Protein AF-A0A922A292-F1 (afdb_monomer_lite)

Structure (mmCIF, N/CA/C/O backbone):
data_AF-A0A922A292-F1
#
_entry.id   AF-A0A922A292-F1
#
loop_
_atom_site.group_PDB
_atom_site.id
_atom_site.type_symbol
_atom_site.label_atom_id
_atom_site.label_alt_id
_atom_site.label_comp_id
_atom_site.label_asym_id
_atom_site.label_entity_id
_atom_site.label_seq_id
_atom_site.pdbx_PDB_ins_code
_atom_site.Cartn_x
_atom_site.Cartn_y
_atom_site.Cartn_z
_atom_site.occupancy
_atom_site.B_iso_or_equiv
_atom_site.auth_seq_id
_atom_site.auth_comp_id
_atom_site.auth_asym_id
_atom_site.auth_atom_id
_atom_site.pdbx_PDB_model_num
ATOM 1 N N . MET A 1 1 ? 13.993 11.888 -13.013 1.00 32.47 1 MET A N 1
ATOM 2 C CA . MET A 1 1 ? 13.998 10.660 -12.179 1.00 32.47 1 MET A CA 1
ATOM 3 C C . MET A 1 1 ? 13.323 10.985 -10.850 1.00 32.47 1 MET A C 1
ATOM 5 O O . MET A 1 1 ? 13.934 11.652 -10.033 1.00 32.47 1 MET A O 1
ATOM 9 N N . ILE A 1 2 ? 12.061 10.599 -10.643 1.00 32.50 2 ILE A N 1
ATOM 10 C CA . ILE A 1 2 ? 11.348 10.895 -9.385 1.00 32.50 2 ILE A CA 1
ATOM 11 C C . ILE A 1 2 ? 11.679 9.781 -8.380 1.00 32.50 2 ILE A C 1
ATOM 13 O O . ILE A 1 2 ? 11.229 8.648 -8.561 1.00 32.50 2 ILE A O 1
ATOM 17 N N . LYS A 1 3 ? 12.503 10.099 -7.371 1.00 39.81 3 LYS A N 1
ATOM 18 C CA . LYS A 1 3 ? 12.970 9.211 -6.282 1.00 39.81 3 LYS A CA 1
ATOM 19 C C . LYS A 1 3 ? 11.972 9.081 -5.108 1.00 39.81 3 LYS A C 1
ATOM 21 O O . LYS A 1 3 ? 12.344 8.602 -4.047 1.00 39.81 3 LYS A O 1
ATOM 26 N N . ASN A 1 4 ? 10.706 9.462 -5.288 1.00 50.84 4 ASN A N 1
ATOM 27 C CA . ASN A 1 4 ? 9.743 9.619 -4.188 1.00 50.84 4 ASN A CA 1
ATOM 28 C C . ASN A 1 4 ? 8.567 8.637 -4.321 1.00 50.84 4 ASN A C 1
ATOM 30 O O . ASN A 1 4 ? 7.447 9.043 -4.604 1.00 50.84 4 ASN A O 1
ATOM 34 N N . GLY A 1 5 ? 8.831 7.334 -4.201 1.00 62.06 5 GLY A N 1
ATOM 35 C CA . GLY A 1 5 ? 7.780 6.308 -4.097 1.00 62.06 5 GLY A CA 1
ATOM 36 C C . GLY A 1 5 ? 7.709 5.715 -2.688 1.00 62.06 5 GLY A C 1
ATOM 37 O O . GLY A 1 5 ? 8.512 6.076 -1.834 1.00 62.06 5 GLY A O 1
ATOM 38 N N . LEU A 1 6 ? 6.835 4.727 -2.468 1.00 63.06 6 LEU A N 1
ATOM 39 C CA . LEU A 1 6 ? 6.697 3.995 -1.190 1.00 63.06 6 LEU A CA 1
ATOM 40 C C . LEU A 1 6 ? 7.981 3.327 -0.652 1.00 63.06 6 LEU A C 1
ATOM 42 O O . LEU A 1 6 ? 7.980 2.818 0.460 1.00 63.06 6 LEU A O 1
ATOM 46 N N . GLY A 1 7 ? 9.084 3.338 -1.410 1.00 61.84 7 GLY A N 1
ATOM 47 C CA . GLY A 1 7 ? 10.398 2.895 -0.935 1.00 61.84 7 GLY A CA 1
ATOM 48 C C . GLY A 1 7 ? 11.136 3.927 -0.085 1.00 61.84 7 GLY A C 1
ATOM 49 O O . GLY A 1 7 ? 12.203 3.617 0.434 1.00 61.84 7 GLY A O 1
ATOM 50 N N . ASN A 1 8 ? 10.596 5.141 0.046 1.00 70.69 8 ASN A N 1
ATOM 51 C CA . ASN A 1 8 ? 11.085 6.138 0.986 1.00 70.69 8 ASN A CA 1
ATOM 52 C C . ASN A 1 8 ? 10.400 5.923 2.351 1.00 70.69 8 ASN A C 1
ATOM 54 O O . ASN A 1 8 ? 9.177 6.072 2.424 1.00 70.69 8 ASN A O 1
ATOM 58 N N . PRO A 1 9 ? 11.155 5.634 3.428 1.00 74.31 9 PRO A N 1
ATOM 59 C CA . PRO A 1 9 ? 10.608 5.487 4.777 1.00 74.31 9 PRO A CA 1
ATOM 60 C C . PRO A 1 9 ? 9.735 6.666 5.222 1.00 74.31 9 PRO A C 1
ATOM 62 O O . PRO A 1 9 ? 8.730 6.449 5.893 1.00 74.31 9 PRO A O 1
ATOM 65 N N . GLN A 1 10 ? 10.057 7.890 4.785 1.00 76.38 10 GLN A N 1
ATOM 66 C CA . GLN A 1 10 ? 9.272 9.082 5.112 1.00 76.38 10 GLN A CA 1
ATOM 67 C C . GLN A 1 10 ? 7.848 9.005 4.548 1.00 76.38 10 GLN A C 1
ATOM 69 O O . GLN A 1 10 ? 6.892 9.307 5.247 1.00 76.38 10 GLN A O 1
ATOM 74 N N . ILE A 1 11 ? 7.683 8.518 3.313 1.00 78.75 11 ILE A N 1
ATOM 75 C CA . ILE A 1 11 ? 6.361 8.389 2.679 1.00 78.75 11 ILE A CA 1
ATOM 76 C C . ILE A 1 11 ? 5.525 7.320 3.389 1.00 78.75 11 ILE A C 1
ATOM 78 O O . ILE A 1 11 ? 4.320 7.489 3.561 1.00 78.75 11 ILE A O 1
ATOM 82 N N . VAL A 1 12 ? 6.156 6.226 3.828 1.00 79.44 12 VAL A N 1
ATOM 83 C CA . VAL A 1 12 ? 5.475 5.200 4.632 1.00 79.44 12 VAL A CA 1
ATOM 84 C C . VAL A 1 12 ? 5.033 5.787 5.971 1.00 79.44 12 VAL A C 1
ATOM 86 O O . VAL A 1 12 ? 3.920 5.514 6.413 1.00 79.44 12 VAL A O 1
ATOM 89 N N . GLN A 1 13 ? 5.867 6.619 6.597 1.00 81.94 13 GLN A N 1
ATOM 90 C CA . GLN A 1 13 ? 5.537 7.278 7.856 1.00 81.94 13 GLN A CA 1
ATOM 91 C C . GLN A 1 13 ? 4.382 8.274 7.700 1.00 81.94 13 GLN A C 1
ATOM 93 O O . GLN A 1 13 ? 3.436 8.219 8.484 1.00 81.94 13 GLN A O 1
ATOM 98 N N . ASP A 1 14 ? 4.407 9.112 6.666 1.00 83.69 14 ASP A N 1
ATOM 99 C CA . ASP A 1 14 ? 3.326 10.056 6.370 1.00 83.69 14 ASP A CA 1
ATOM 100 C C . ASP A 1 14 ? 2.012 9.309 6.087 1.00 83.69 14 ASP A C 1
ATOM 102 O O . ASP A 1 14 ? 0.955 9.677 6.600 1.00 83.69 14 ASP A O 1
ATOM 106 N N . LEU A 1 15 ? 2.077 8.192 5.351 1.00 83.75 15 LEU A N 1
ATOM 107 C CA . LEU A 1 15 ? 0.923 7.324 5.124 1.00 83.75 15 LEU A CA 1
ATOM 108 C C . LEU A 1 15 ? 0.404 6.711 6.432 1.00 83.75 15 LEU A C 1
ATOM 110 O O . LEU A 1 15 ? -0.804 6.672 6.646 1.00 83.75 15 LEU A O 1
ATOM 114 N N . CYS A 1 16 ? 1.290 6.275 7.331 1.00 85.62 16 CYS A N 1
ATOM 115 C CA . CYS A 1 16 ? 0.889 5.784 8.652 1.00 85.62 16 CYS A CA 1
ATOM 116 C C . CYS A 1 16 ? 0.182 6.868 9.467 1.00 85.62 16 CYS A C 1
ATOM 118 O O . CYS A 1 16 ? -0.813 6.575 10.126 1.00 85.62 16 CYS A O 1
ATOM 120 N N . LEU A 1 17 ? 0.675 8.107 9.430 1.00 86.56 17 LEU A N 1
ATOM 121 C CA . LEU A 1 17 ? 0.039 9.231 10.117 1.00 86.56 17 LEU A CA 1
ATOM 122 C C . LEU A 1 17 ? -1.352 9.511 9.543 1.00 86.56 17 LEU A C 1
ATOM 124 O O . LEU A 1 17 ? -2.299 9.647 10.311 1.00 86.56 17 LEU A O 1
ATOM 128 N N . LEU A 1 18 ? -1.500 9.503 8.216 1.00 86.44 18 LEU A N 1
ATOM 129 C CA . LEU A 1 18 ? -2.795 9.680 7.553 1.00 86.44 18 LEU A CA 1
ATOM 130 C C . LEU A 1 18 ? -3.787 8.565 7.896 1.00 86.44 18 LEU A C 1
ATOM 132 O O . LEU A 1 18 ? -4.950 8.845 8.182 1.00 86.44 18 LEU A O 1
ATOM 136 N N . VAL A 1 19 ? -3.339 7.307 7.897 1.00 87.56 19 VAL A N 1
ATOM 137 C CA . VAL A 1 19 ? -4.185 6.163 8.267 1.00 87.56 19 VAL A CA 1
ATOM 138 C C . VAL A 1 19 ? -4.596 6.243 9.735 1.00 87.56 19 VAL A C 1
ATOM 140 O O . VAL A 1 19 ? -5.755 6.001 10.053 1.00 87.56 19 VAL A O 1
ATOM 143 N N . ARG A 1 20 ? -3.689 6.638 10.633 1.00 87.44 20 ARG A N 1
ATOM 144 C CA . ARG A 1 20 ? -4.014 6.826 12.055 1.00 87.44 20 ARG A CA 1
ATOM 145 C C . ARG A 1 20 ? -4.993 7.976 12.285 1.00 87.44 20 ARG A C 1
ATOM 147 O O . ARG A 1 20 ? -5.895 7.829 13.098 1.00 87.44 20 ARG A O 1
ATOM 154 N N . ASP A 1 21 ? -4.825 9.088 11.573 1.00 89.50 21 ASP A N 1
ATOM 155 C CA . ASP A 1 21 ? -5.683 10.272 11.698 1.00 89.50 21 ASP A CA 1
ATOM 156 C C . ASP A 1 21 ? -7.092 10.019 11.147 1.00 89.50 21 ASP A C 1
ATOM 158 O O . ASP A 1 21 ? -8.091 10.316 11.799 1.00 89.50 21 ASP A O 1
ATOM 162 N N . LYS A 1 22 ? -7.187 9.434 9.947 1.00 87.00 22 LYS A N 1
ATOM 163 C CA . LYS A 1 22 ? -8.469 9.234 9.255 1.00 87.00 22 LYS A CA 1
ATOM 164 C C . LYS A 1 22 ? -9.168 7.922 9.590 1.00 87.00 22 LYS A C 1
ATOM 166 O O . LYS A 1 22 ? -10.347 7.796 9.278 1.00 87.00 22 LYS A O 1
ATOM 171 N N . GLN A 1 23 ? -8.456 6.960 10.179 1.00 86.31 23 GLN A N 1
ATOM 172 C CA . GLN A 1 23 ? -8.938 5.603 10.465 1.00 86.31 23 GLN A CA 1
ATOM 173 C C . GLN A 1 23 ? -9.733 4.990 9.294 1.00 86.31 23 GLN A C 1
ATOM 175 O O . GLN A 1 23 ? -10.878 4.561 9.467 1.00 86.31 23 GLN A O 1
ATOM 180 N N . PRO A 1 24 ? -9.169 4.981 8.070 1.00 85.19 24 PRO A N 1
ATOM 181 C CA . PRO A 1 24 ? -9.872 4.456 6.914 1.00 85.19 24 PRO A CA 1
ATOM 182 C C . PRO A 1 24 ? -10.068 2.942 7.051 1.00 85.19 24 PRO A C 1
ATOM 184 O O . PRO A 1 24 ? -9.181 2.225 7.513 1.00 85.19 24 PRO A O 1
ATOM 187 N N . LYS A 1 25 ? -11.217 2.444 6.587 1.00 84.19 25 LYS A N 1
ATOM 188 C CA . LYS A 1 25 ? -11.497 0.999 6.516 1.00 84.19 25 LYS A CA 1
ATOM 189 C C . LYS A 1 25 ? -10.719 0.308 5.390 1.00 84.19 25 LYS A C 1
ATOM 191 O O . LYS A 1 25 ? -10.263 -0.822 5.556 1.00 84.19 25 LYS A O 1
ATOM 196 N N . VAL A 1 26 ? -10.506 1.040 4.293 1.00 84.44 26 VAL A N 1
ATOM 197 C CA . VAL A 1 26 ? -9.781 0.604 3.093 1.00 84.44 26 VAL A CA 1
ATOM 198 C C . VAL A 1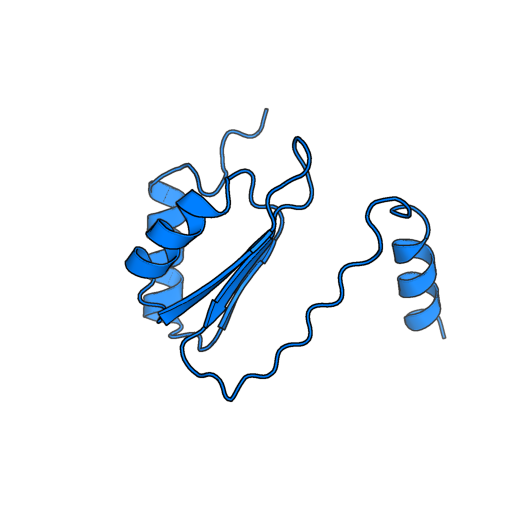 26 ? -8.761 1.658 2.685 1.00 84.44 26 VAL A C 1
ATOM 200 O O . VAL A 1 26 ? -9.070 2.850 2.663 1.00 84.44 26 VAL A O 1
ATOM 203 N N . VAL A 1 27 ? -7.565 1.223 2.291 1.00 85.56 27 VAL A N 1
ATOM 204 C CA . VAL A 1 27 ? -6.539 2.083 1.682 1.00 85.56 27 VAL A CA 1
ATOM 205 C C . VAL A 1 27 ? -6.178 1.551 0.304 1.00 85.56 27 VAL A C 1
ATOM 207 O O . VAL A 1 27 ? -5.827 0.383 0.155 1.00 85.56 27 VAL A O 1
ATOM 210 N N . PHE A 1 28 ? -6.220 2.429 -0.699 1.00 85.50 28 PHE A N 1
ATOM 211 C CA . PHE A 1 28 ? -5.861 2.114 -2.077 1.00 85.50 28 PHE A CA 1
ATOM 212 C C . PHE A 1 28 ? -4.685 2.975 -2.541 1.00 85.50 28 PHE A C 1
ATOM 214 O O . PHE A 1 28 ? -4.740 4.203 -2.479 1.00 85.50 28 PHE A O 1
ATOM 221 N N . LEU A 1 29 ? -3.621 2.327 -3.011 1.00 82.75 29 LEU A N 1
ATOM 222 C CA . LEU A 1 29 ? -2.409 2.964 -3.517 1.00 82.75 29 LEU A CA 1
ATOM 223 C C . LEU A 1 29 ? -2.239 2.629 -4.999 1.00 82.75 29 LEU A C 1
ATOM 225 O O . LEU A 1 29 ? -2.059 1.468 -5.369 1.00 82.75 29 LEU A O 1
ATOM 229 N N . ILE A 1 30 ? -2.249 3.660 -5.842 1.00 78.31 30 ILE A N 1
ATOM 230 C CA . ILE A 1 30 ? -2.005 3.558 -7.284 1.00 78.31 30 ILE A CA 1
ATOM 231 C C . ILE A 1 30 ? -0.554 3.923 -7.618 1.00 78.31 30 ILE A C 1
ATOM 233 O O . ILE A 1 30 ? 0.032 4.799 -6.987 1.00 78.31 30 ILE A O 1
ATOM 237 N N . GLU A 1 31 ? 0.020 3.263 -8.626 1.00 70.25 31 GLU A N 1
ATOM 238 C CA . GLU A 1 31 ? 1.384 3.501 -9.132 1.00 70.25 31 GLU A CA 1
ATOM 239 C C . GLU A 1 31 ? 2.509 3.195 -8.124 1.00 70.25 31 GLU A C 1
ATOM 241 O O . GLU A 1 31 ? 3.517 3.907 -8.018 1.00 70.25 31 GLU A O 1
ATOM 246 N N . ILE A 1 32 ? 2.387 2.075 -7.408 1.00 71.75 32 ILE A N 1
ATOM 247 C CA . ILE A 1 32 ? 3.482 1.571 -6.580 1.00 71.75 32 ILE A CA 1
ATOM 248 C C . ILE A 1 32 ? 4.621 1.028 -7.451 1.00 71.75 32 ILE A C 1
ATOM 250 O O . ILE A 1 32 ? 4.459 0.139 -8.280 1.00 71.75 32 ILE A O 1
ATOM 254 N N . LYS A 1 33 ? 5.828 1.561 -7.241 1.00 69.50 33 LYS A N 1
ATOM 255 C CA . LYS A 1 33 ? 7.069 1.091 -7.892 1.00 69.50 33 LYS A CA 1
ATOM 256 C C . LYS A 1 33 ? 7.789 0.007 -7.087 1.00 69.50 33 LYS A C 1
ATOM 258 O O . LYS A 1 33 ? 8.984 -0.206 -7.274 1.00 69.50 33 LYS A O 1
ATOM 263 N N . MET A 1 34 ? 7.094 -0.624 -6.148 1.00 70.19 34 MET A N 1
ATOM 264 C CA . MET A 1 34 ? 7.658 -1.635 -5.260 1.00 70.19 34 MET A CA 1
ATOM 265 C C . MET A 1 34 ? 7.005 -2.980 -5.510 1.00 70.19 34 MET A C 1
ATOM 267 O O . MET A 1 34 ? 5.860 -3.040 -5.949 1.00 70.19 34 MET A O 1
ATOM 271 N N . ARG A 1 35 ? 7.744 -4.044 -5.196 1.00 72.00 35 ARG A N 1
ATOM 272 C CA . ARG A 1 35 ? 7.226 -5.403 -5.298 1.00 72.00 35 ARG A CA 1
ATOM 273 C C . ARG A 1 35 ? 6.156 -5.667 -4.239 1.00 72.00 35 ARG A C 1
ATOM 275 O O . ARG A 1 35 ? 6.236 -5.138 -3.128 1.00 72.00 35 ARG A O 1
ATOM 282 N N . SER A 1 36 ? 5.226 -6.546 -4.568 1.00 72.06 36 SER A N 1
ATOM 283 C CA . SER A 1 36 ? 4.153 -7.092 -3.737 1.00 72.06 36 SER A CA 1
ATOM 284 C C . SER A 1 36 ? 4.649 -7.544 -2.360 1.00 72.06 36 SER A C 1
ATOM 286 O O . SER A 1 36 ? 4.050 -7.208 -1.342 1.00 72.06 36 SER A O 1
ATOM 288 N N . GLN A 1 37 ? 5.823 -8.175 -2.293 1.00 76.75 37 GLN A N 1
ATOM 289 C CA . GLN A 1 37 ? 6.444 -8.591 -1.030 1.00 76.75 37 GLN A CA 1
ATOM 290 C C . GLN A 1 37 ? 6.724 -7.426 -0.061 1.00 76.75 37 GLN A C 1
ATOM 292 O O . GLN A 1 37 ? 6.641 -7.596 1.154 1.00 76.75 37 GLN A O 1
ATOM 297 N N . VAL A 1 38 ? 7.035 -6.228 -0.570 1.00 79.44 38 VAL A N 1
ATOM 298 C CA . VAL A 1 38 ? 7.240 -5.052 0.291 1.00 79.44 38 VAL A CA 1
ATOM 299 C C . VAL A 1 38 ? 5.909 -4.523 0.819 1.00 79.44 38 VAL A C 1
ATOM 301 O O . VAL A 1 38 ? 5.846 -4.042 1.950 1.00 79.44 38 VAL A O 1
ATOM 304 N N . MET A 1 39 ? 4.833 -4.672 0.046 1.00 82.00 39 MET A N 1
ATOM 305 C CA . MET A 1 39 ? 3.494 -4.265 0.472 1.00 82.00 39 MET A CA 1
ATOM 306 C C . MET A 1 39 ? 3.006 -5.085 1.664 1.00 82.00 39 MET A C 1
ATOM 308 O O . MET A 1 39 ? 2.303 -4.549 2.510 1.00 82.00 39 MET A O 1
ATOM 312 N N . GLU A 1 40 ? 3.456 -6.328 1.822 1.00 82.69 40 GLU A N 1
ATOM 313 C CA . GLU A 1 40 ? 3.142 -7.131 3.009 1.00 82.69 40 GLU A CA 1
ATOM 314 C C . GLU A 1 40 ? 3.784 -6.577 4.295 1.00 82.69 40 GLU A C 1
ATOM 316 O O . GLU A 1 40 ? 3.204 -6.648 5.381 1.00 82.69 40 GLU A O 1
ATOM 321 N N . ASN A 1 41 ? 4.972 -5.971 4.187 1.00 84.88 41 ASN A N 1
ATOM 322 C CA . ASN A 1 41 ? 5.580 -5.251 5.307 1.00 84.88 41 ASN A CA 1
ATOM 323 C C . ASN A 1 41 ? 4.818 -3.950 5.593 1.00 84.88 41 ASN A C 1
ATOM 325 O O . ASN A 1 41 ? 4.505 -3.676 6.749 1.00 84.88 41 ASN A O 1
ATOM 329 N N . VAL A 1 42 ? 4.472 -3.189 4.548 1.00 84.00 42 VAL A N 1
ATOM 330 C CA . VAL A 1 42 ? 3.699 -1.940 4.668 1.00 84.00 42 VAL A CA 1
ATOM 331 C C . VAL A 1 42 ? 2.328 -2.201 5.292 1.00 84.00 42 VAL A C 1
ATOM 333 O O . VAL A 1 42 ? 1.925 -1.459 6.181 1.00 84.00 42 VAL A O 1
ATOM 336 N N . LYS A 1 43 ? 1.655 -3.294 4.918 1.00 88.25 43 LYS A N 1
ATOM 337 C CA . LYS A 1 43 ? 0.398 -3.755 5.523 1.00 88.25 43 LYS A CA 1
ATOM 338 C C . LYS A 1 43 ? 0.506 -3.816 7.046 1.00 88.25 43 LYS A C 1
ATOM 340 O O . LYS A 1 43 ? -0.309 -3.223 7.750 1.00 88.25 43 LYS A O 1
ATOM 345 N N . ARG A 1 44 ? 1.549 -4.490 7.549 1.00 86.25 44 ARG A N 1
ATOM 346 C CA . ARG A 1 44 ? 1.820 -4.602 8.989 1.00 86.25 44 ARG A CA 1
ATOM 347 C C . ARG A 1 44 ? 2.095 -3.243 9.624 1.00 86.25 44 ARG A C 1
ATOM 349 O O . ARG A 1 44 ? 1.598 -2.986 10.713 1.00 86.25 44 ARG A O 1
ATOM 356 N N . THR A 1 45 ? 2.841 -2.365 8.955 1.00 86.38 45 THR A N 1
ATOM 357 C CA . THR A 1 45 ? 3.121 -1.011 9.462 1.00 86.38 45 THR A CA 1
ATOM 358 C C . THR A 1 45 ? 1.856 -0.151 9.556 1.00 86.38 45 THR A C 1
ATOM 360 O O . THR A 1 45 ? 1.702 0.608 10.512 1.00 86.38 45 THR A O 1
ATOM 363 N N . LEU A 1 46 ? 0.938 -0.296 8.598 1.00 86.00 46 LEU A N 1
ATOM 364 C CA . LEU A 1 46 ? -0.339 0.417 8.560 1.00 86.00 46 LEU A CA 1
ATOM 365 C C . LEU A 1 46 ? -1.410 -0.188 9.484 1.00 86.00 46 LEU A C 1
ATOM 367 O O . LEU A 1 46 ? -2.418 0.463 9.735 1.00 86.00 46 LEU A O 1
ATOM 371 N N . GLY A 1 47 ? -1.195 -1.400 10.006 1.00 87.56 47 GLY A N 1
ATOM 372 C CA . GLY A 1 47 ? -2.145 -2.080 10.891 1.00 87.56 47 GLY A CA 1
ATOM 373 C C . GLY A 1 47 ? -3.306 -2.758 10.161 1.00 87.56 47 GLY A C 1
ATOM 374 O O . GLY A 1 47 ? -4.367 -2.939 10.757 1.00 87.56 47 GLY A O 1
ATOM 375 N N . PHE A 1 48 ? -3.119 -3.125 8.887 1.00 88.44 48 PHE A N 1
ATOM 376 C CA . PHE A 1 48 ? -4.123 -3.871 8.130 1.00 88.44 48 PHE A CA 1
ATOM 377 C C . PHE A 1 48 ? -3.938 -5.394 8.248 1.00 88.44 48 PHE A C 1
ATOM 379 O O . PHE A 1 48 ? -2.818 -5.897 8.367 1.00 88.44 48 PHE A O 1
ATOM 386 N N . ILE A 1 49 ? -5.037 -6.144 8.190 1.00 87.75 49 ILE A N 1
ATOM 387 C CA . ILE A 1 49 ? -5.050 -7.614 8.235 1.00 87.75 49 ILE A CA 1
ATOM 388 C C . ILE A 1 49 ? -4.793 -8.174 6.835 1.00 87.75 49 ILE A C 1
ATOM 390 O O . ILE A 1 49 ? -3.945 -9.058 6.657 1.00 87.75 49 ILE A O 1
ATOM 394 N N . SER A 1 50 ? -5.454 -7.593 5.837 1.00 86.62 50 SER A N 1
ATOM 395 C CA . SER A 1 50 ? -5.454 -8.073 4.461 1.00 86.62 50 SER A CA 1
ATOM 396 C C . SER A 1 50 ? -4.769 -7.083 3.519 1.00 86.62 50 SER A C 1
ATOM 398 O O . SER A 1 50 ? -4.818 -5.865 3.706 1.00 86.62 50 SER A O 1
ATOM 400 N N . CYS A 1 51 ? -4.079 -7.626 2.515 1.00 87.50 51 CYS A N 1
ATOM 401 C CA . CYS A 1 51 ? -3.393 -6.873 1.472 1.00 87.50 51 CYS A CA 1
ATOM 402 C C . CYS A 1 51 ? -3.543 -7.594 0.133 1.00 87.50 51 CYS A C 1
ATOM 404 O O . CYS A 1 51 ? -3.399 -8.814 0.051 1.00 87.50 51 CYS A O 1
ATOM 406 N N . PHE A 1 52 ? -3.788 -6.827 -0.922 1.00 84.25 52 PHE A N 1
ATOM 407 C CA . PHE A 1 52 ? -3.735 -7.278 -2.303 1.00 84.25 52 PHE A CA 1
ATOM 408 C C . PHE A 1 52 ? -2.815 -6.342 -3.070 1.00 84.25 52 PHE A C 1
ATOM 410 O O . PHE A 1 52 ? -3.082 -5.146 -3.154 1.00 84.25 52 PHE A O 1
ATOM 417 N N . ALA A 1 53 ? -1.736 -6.877 -3.634 1.00 83.50 53 ALA A N 1
ATOM 418 C CA . ALA A 1 53 ? -0.770 -6.095 -4.388 1.00 83.50 53 ALA A CA 1
ATOM 419 C C . ALA A 1 53 ? -0.504 -6.729 -5.753 1.00 83.50 53 ALA A C 1
ATOM 421 O O . ALA A 1 53 ? -0.255 -7.929 -5.854 1.00 83.50 53 ALA A O 1
ATOM 422 N N . ILE A 1 54 ? -0.520 -5.899 -6.792 1.00 78.94 54 ILE A N 1
ATOM 423 C CA . ILE A 1 54 ? -0.111 -6.259 -8.146 1.00 78.94 54 ILE A CA 1
ATOM 424 C C . ILE A 1 54 ? 1.262 -5.655 -8.395 1.00 78.94 54 ILE A C 1
ATOM 426 O O . ILE A 1 54 ? 1.466 -4.446 -8.237 1.00 78.94 54 ILE A O 1
ATOM 430 N N . ASP A 1 55 ? 2.194 -6.511 -8.800 1.00 74.19 55 ASP A N 1
ATOM 431 C CA . ASP A 1 55 ? 3.541 -6.096 -9.149 1.00 74.19 55 ASP A CA 1
ATOM 432 C C . ASP A 1 55 ? 3.543 -5.186 -10.388 1.00 74.19 55 ASP A C 1
ATOM 434 O O . ASP A 1 55 ? 2.863 -5.470 -11.379 1.00 74.19 55 ASP A O 1
ATOM 438 N N . PRO A 1 56 ? 4.327 -4.095 -10.377 1.00 69.75 56 PRO A N 1
ATOM 439 C CA . PRO A 1 56 ? 4.468 -3.247 -11.549 1.00 69.75 56 PRO A CA 1
ATOM 440 C C . PRO A 1 56 ? 5.150 -4.005 -12.694 1.00 69.75 56 PRO A C 1
ATOM 442 O O . PRO A 1 56 ? 6.187 -4.647 -12.513 1.00 69.75 56 PRO A O 1
ATOM 445 N N . VAL A 1 57 ? 4.641 -3.832 -13.917 1.00 71.94 57 VAL A N 1
ATOM 446 C CA . VAL A 1 57 ? 5.345 -4.268 -15.131 1.00 71.94 57 VAL A CA 1
ATOM 447 C C . VAL A 1 57 ? 6.330 -3.164 -15.525 1.00 71.94 57 VAL A C 1
ATOM 449 O O . VAL A 1 57 ? 5.963 -2.111 -16.062 1.00 71.94 57 VAL A O 1
ATOM 452 N N . GLY A 1 58 ? 7.608 -3.366 -15.199 1.00 73.06 58 GLY A N 1
ATOM 453 C CA . GLY A 1 58 ? 8.659 -2.368 -15.401 1.00 73.06 58 GLY A CA 1
ATOM 454 C C . GLY A 1 58 ? 8.534 -1.183 -14.434 1.00 73.06 58 GLY A C 1
ATOM 455 O O . GLY A 1 58 ? 8.867 -1.300 -13.261 1.00 73.06 58 GLY A O 1
ATOM 456 N N . ARG A 1 59 ? 8.101 -0.012 -14.928 1.00 62.12 59 ARG A N 1
ATOM 457 C CA . ARG A 1 59 ? 7.959 1.234 -14.130 1.00 62.12 59 ARG A CA 1
ATOM 458 C C . ARG A 1 59 ? 6.511 1.701 -13.933 1.00 62.12 59 ARG A C 1
ATOM 460 O O . ARG A 1 59 ? 6.326 2.816 -13.448 1.00 62.12 59 ARG A O 1
ATOM 467 N N . LYS A 1 60 ? 5.517 0.926 -14.372 1.00 66.06 60 LYS A N 1
ATOM 468 C CA . LYS A 1 60 ? 4.114 1.364 -14.436 1.00 66.06 60 LYS A CA 1
ATOM 469 C C . LYS A 1 60 ? 3.169 0.310 -13.869 1.00 66.06 60 LYS A C 1
ATOM 471 O O . LYS A 1 60 ? 3.406 -0.882 -14.070 1.00 66.06 60 LYS A O 1
ATOM 476 N N . GLY A 1 61 ? 2.058 0.767 -13.292 1.00 68.81 61 GLY A N 1
ATOM 477 C CA . GLY A 1 61 ? 0.871 -0.063 -13.060 1.00 68.81 61 GLY A CA 1
ATOM 478 C C . GLY A 1 61 ? 0.923 -0.980 -11.841 1.00 68.81 61 GLY A C 1
ATOM 479 O O . GLY A 1 61 ? 0.114 -1.895 -11.759 1.00 68.81 61 GLY A O 1
ATOM 480 N N . GLY A 1 62 ? 1.849 -0.757 -10.907 1.00 78.12 62 GLY A N 1
ATOM 481 C CA . GLY A 1 62 ? 1.769 -1.426 -9.615 1.00 78.12 62 GLY A CA 1
ATOM 482 C C . GLY A 1 62 ? 0.643 -0.814 -8.786 1.00 78.12 62 GLY A C 1
ATOM 483 O O . GLY A 1 62 ? 0.475 0.408 -8.776 1.00 78.12 62 GLY A O 1
ATOM 484 N N . VAL A 1 63 ? -0.122 -1.646 -8.089 1.00 82.62 63 VAL A N 1
ATOM 485 C CA . VAL A 1 63 ? -1.257 -1.211 -7.258 1.00 82.62 63 VAL A CA 1
ATOM 486 C C . VAL A 1 63 ? -1.285 -2.026 -5.970 1.00 82.62 63 VAL A C 1
ATOM 488 O O . VAL A 1 63 ? -0.996 -3.219 -6.014 1.00 82.62 63 VAL A O 1
ATOM 491 N N . ALA A 1 64 ? -1.633 -1.404 -4.841 1.00 84.81 64 ALA A N 1
ATOM 492 C CA . ALA A 1 64 ? -1.887 -2.105 -3.583 1.00 84.81 64 ALA A CA 1
ATOM 493 C C . ALA A 1 64 ? -3.201 -1.662 -2.932 1.00 84.81 64 ALA A C 1
ATOM 495 O O . ALA A 1 64 ? -3.552 -0.483 -2.948 1.00 84.81 64 ALA A O 1
ATOM 496 N N . LEU A 1 65 ? -3.903 -2.621 -2.340 1.00 87.12 65 LEU A N 1
ATOM 497 C CA . LEU A 1 65 ? -5.137 -2.453 -1.586 1.00 87.12 65 LEU A CA 1
ATOM 498 C C . LEU A 1 65 ? -4.946 -3.072 -0.198 1.00 87.12 65 LEU A C 1
ATOM 500 O O . LEU A 1 65 ? -4.458 -4.195 -0.099 1.00 87.12 65 LEU A O 1
ATOM 504 N N . PHE A 1 66 ? -5.356 -2.363 0.850 1.00 87.62 66 PHE A N 1
ATOM 505 C CA . PHE A 1 66 ? -5.307 -2.822 2.239 1.00 87.62 66 PHE A CA 1
ATOM 506 C C . PHE A 1 66 ? -6.683 -2.683 2.889 1.00 87.62 66 PHE A C 1
ATOM 508 O O . PHE A 1 66 ? -7.340 -1.661 2.688 1.00 87.62 66 PHE A O 1
ATOM 515 N N . TRP A 1 67 ? -7.112 -3.689 3.653 1.00 89.50 67 TRP A N 1
ATOM 516 C CA . TRP A 1 67 ? -8.406 -3.696 4.345 1.00 89.50 67 TRP A CA 1
ATOM 517 C C . TRP A 1 67 ? -8.379 -4.605 5.581 1.00 89.50 67 TRP A C 1
ATOM 519 O O . TRP A 1 67 ? -7.491 -5.448 5.733 1.00 89.50 67 TRP A O 1
ATOM 529 N N . ASN A 1 68 ? -9.348 -4.405 6.478 1.00 84.44 68 ASN A N 1
ATOM 530 C CA . ASN A 1 68 ? -9.476 -5.159 7.732 1.00 84.44 68 ASN A CA 1
ATOM 531 C C . ASN A 1 68 ? -10.714 -6.050 7.812 1.00 84.44 68 ASN A C 1
ATOM 533 O O . ASN A 1 68 ? -10.727 -6.963 8.630 1.00 84.44 68 ASN A O 1
ATOM 537 N N . ASN A 1 69 ? -11.743 -5.789 7.005 1.00 79.62 69 ASN A N 1
ATOM 538 C CA . ASN A 1 69 ? -13.008 -6.506 7.094 1.00 79.62 69 ASN A CA 1
ATOM 539 C C . ASN A 1 69 ? -13.369 -7.125 5.742 1.00 79.62 69 ASN A C 1
ATOM 541 O O . ASN A 1 69 ? -13.391 -6.428 4.730 1.00 79.62 69 ASN A O 1
ATOM 545 N N . ASP A 1 70 ? -13.677 -8.419 5.724 1.00 65.19 70 ASP A N 1
ATOM 546 C CA . ASP A 1 70 ? -13.976 -9.160 4.487 1.00 65.19 70 ASP A CA 1
ATOM 547 C C . ASP A 1 70 ? -15.368 -8.839 3.907 1.00 65.19 70 ASP A C 1
ATOM 549 O O . ASP A 1 70 ? -15.721 -9.279 2.811 1.00 65.19 70 ASP A O 1
ATOM 553 N N . GLU A 1 71 ? -16.164 -8.034 4.614 1.00 59.19 71 GLU A N 1
ATOM 554 C CA . GLU A 1 71 ? -17.468 -7.559 4.144 1.00 59.19 71 GLU A CA 1
ATOM 555 C C . GLU A 1 71 ? -17.361 -6.464 3.067 1.00 59.19 71 GLU A C 1
ATOM 557 O O . GLU A 1 71 ? -18.307 -6.244 2.306 1.00 59.19 71 GLU A O 1
ATOM 562 N N . GLU A 1 72 ? -16.203 -5.807 2.934 1.00 59.25 72 GLU A N 1
ATOM 563 C CA . GLU A 1 72 ? -15.960 -4.801 1.897 1.00 59.25 72 GLU A CA 1
ATOM 564 C C . GLU A 1 72 ? -15.577 -5.471 0.570 1.00 59.25 72 GLU A C 1
ATOM 566 O O . GLU A 1 72 ? -14.421 -5.504 0.142 1.00 59.25 72 GLU A O 1
ATOM 571 N N . LYS A 1 73 ? -16.591 -6.005 -0.121 1.00 55.94 73 LYS A N 1
ATOM 572 C CA . LYS A 1 73 ? -16.454 -6.549 -1.479 1.00 55.94 73 LYS A CA 1
ATOM 573 C C . LYS A 1 73 ? -16.093 -5.438 -2.464 1.00 55.94 73 LYS A C 1
ATOM 575 O O . LYS A 1 73 ? -16.961 -4.800 -3.056 1.00 55.94 73 LYS A O 1
ATOM 580 N N . THR A 1 74 ? -14.803 -5.236 -2.689 1.00 55.56 74 THR A N 1
ATOM 581 C CA . THR A 1 74 ? -14.291 -4.333 -3.722 1.00 55.56 74 THR A CA 1
ATOM 582 C C . THR A 1 74 ? -13.892 -5.138 -4.955 1.00 55.56 74 THR A C 1
ATOM 584 O O . THR A 1 74 ? -12.911 -5.878 -4.969 1.00 55.56 74 THR A O 1
ATOM 587 N N . LYS A 1 75 ? -14.678 -5.014 -6.031 1.00 57.25 75 LYS A N 1
ATOM 588 C CA . LYS A 1 75 ? -14.319 -5.580 -7.335 1.00 57.25 75 LYS A CA 1
ATOM 589 C C . LYS A 1 75 ? -13.337 -4.635 -8.018 1.00 57.25 75 LYS A C 1
ATOM 591 O O . LYS A 1 75 ? -13.739 -3.623 -8.585 1.00 57.25 75 LYS A O 1
ATOM 596 N N . LEU A 1 76 ? -12.053 -4.972 -7.979 1.00 57.41 76 LEU A N 1
ATOM 597 C CA . LEU A 1 76 ? -11.047 -4.259 -8.757 1.00 57.41 76 LEU A CA 1
ATOM 598 C C . LEU A 1 76 ? -11.123 -4.724 -10.217 1.00 57.41 76 LEU A C 1
ATOM 600 O O . LEU A 1 76 ? -10.878 -5.890 -10.522 1.00 57.41 76 LEU A O 1
ATOM 604 N N . VAL A 1 77 ? -11.486 -3.817 -11.124 1.00 59.16 77 VAL A N 1
ATOM 605 C CA . VAL A 1 77 ? -11.446 -4.060 -12.572 1.00 59.16 77 VAL A CA 1
ATOM 606 C C . VAL A 1 77 ? -10.216 -3.358 -13.125 1.00 59.16 77 VAL A C 1
ATOM 608 O O . VAL A 1 77 ? -10.169 -2.132 -13.189 1.00 59.16 77 VAL A O 1
ATOM 611 N N . PHE A 1 78 ? -9.216 -4.137 -13.527 1.00 55.81 78 PHE A N 1
ATOM 612 C CA . PHE A 1 78 ? -8.065 -3.611 -14.251 1.00 55.81 78 PHE A CA 1
ATOM 613 C C . PHE A 1 78 ? -8.338 -3.720 -15.754 1.00 55.81 78 PHE A C 1
ATOM 615 O O . PHE A 1 78 ? -8.589 -4.828 -16.235 1.00 55.81 78 PHE A O 1
ATOM 622 N N . PRO A 1 79 ? -8.312 -2.613 -16.517 1.00 51.66 79 PRO A N 1
ATOM 623 C CA . PRO A 1 79 ? -8.329 -2.705 -17.968 1.00 51.66 79 PRO A CA 1
ATOM 624 C C . PRO A 1 79 ? -7.072 -3.446 -18.434 1.00 51.66 79 PRO A C 1
ATOM 626 O O . PRO A 1 79 ? -5.974 -3.197 -17.931 1.00 51.66 79 PRO A O 1
ATOM 629 N N . ASP A 1 80 ? -7.254 -4.362 -19.386 1.00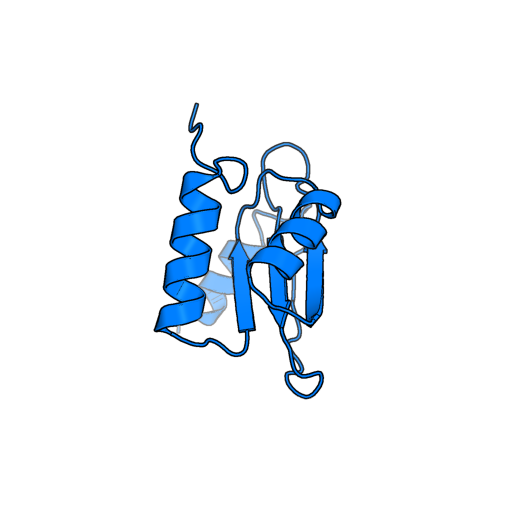 48.94 80 ASP A N 1
ATOM 630 C CA . ASP A 1 80 ? -6.1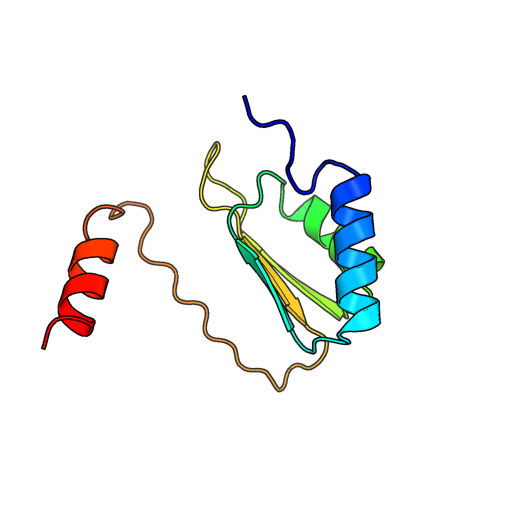88 -5.160 -19.993 1.00 48.94 80 ASP A CA 1
ATOM 631 C C . ASP A 1 80 ? -4.979 -4.272 -20.338 1.00 48.94 80 ASP A C 1
ATOM 633 O O . ASP A 1 80 ? -5.077 -3.291 -21.087 1.00 48.94 80 ASP A O 1
ATOM 637 N N . THR A 1 81 ? -3.829 -4.597 -19.748 1.00 50.66 81 THR A N 1
ATOM 638 C CA . THR A 1 81 ? -2.599 -3.802 -19.827 1.00 50.66 81 THR A CA 1
ATOM 639 C C . THR A 1 81 ? -2.033 -3.733 -21.245 1.00 50.66 81 THR A C 1
ATOM 641 O O . THR A 1 81 ? -1.291 -2.791 -21.545 1.00 50.66 81 THR A O 1
ATOM 644 N N . ASN A 1 82 ? -2.449 -4.638 -22.139 1.00 48.91 82 ASN A N 1
ATOM 645 C CA . ASN A 1 82 ? -2.133 -4.596 -23.570 1.00 48.91 82 ASN A CA 1
ATOM 646 C C . ASN A 1 82 ? -3.001 -3.606 -24.369 1.00 48.91 82 ASN A C 1
ATOM 648 O O . ASN A 1 82 ? -2.753 -3.386 -25.553 1.00 48.91 82 ASN A O 1
ATOM 652 N N . LYS A 1 83 ? -3.994 -2.965 -23.741 1.00 49.38 83 LYS A N 1
ATOM 653 C CA . LYS A 1 83 ? -4.956 -2.064 -24.396 1.00 49.38 83 LYS A CA 1
ATOM 654 C C . LYS A 1 83 ? -5.043 -0.690 -23.723 1.00 49.38 83 LYS A C 1
ATOM 656 O O . LYS A 1 83 ? -6.118 -0.097 -23.65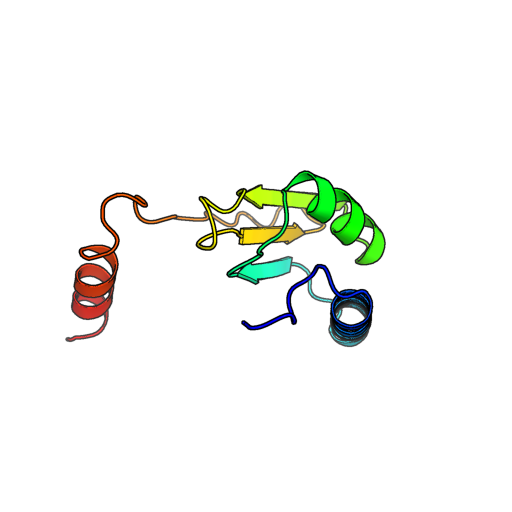5 1.00 49.38 83 LYS A O 1
ATOM 661 N N . ARG A 1 84 ? -3.909 -0.134 -23.274 1.00 49.38 84 ARG A N 1
ATOM 662 C CA . ARG A 1 84 ? -3.838 1.205 -22.639 1.00 49.38 84 ARG A CA 1
ATOM 663 C C . ARG A 1 84 ? -4.486 2.342 -23.448 1.00 49.38 84 ARG A C 1
ATOM 665 O O . ARG A 1 84 ? -4.935 3.306 -22.842 1.00 49.38 84 ARG A O 1
ATOM 672 N N . SER A 1 85 ? -4.575 2.233 -24.776 1.00 50.50 85 SER A N 1
ATOM 673 C CA . SER A 1 85 ? -5.282 3.228 -25.601 1.00 50.50 85 SER A CA 1
ATOM 674 C C . SER A 1 85 ? -6.809 3.089 -25.578 1.00 50.50 85 SER A C 1
ATOM 676 O O . SER A 1 85 ? -7.503 4.067 -25.825 1.00 50.50 85 SER A O 1
ATOM 678 N N . TYR A 1 86 ? -7.360 1.913 -25.261 1.00 51.59 86 TYR A N 1
ATOM 679 C CA . TYR A 1 86 ? -8.809 1.683 -25.305 1.00 51.59 86 TYR A CA 1
ATOM 680 C C . TYR A 1 86 ? -9.519 2.059 -23.999 1.00 51.59 86 TYR A C 1
ATOM 682 O O . TYR A 1 86 ? -10.689 2.432 -24.044 1.00 51.59 86 TYR A O 1
ATOM 690 N N . SER A 1 87 ? -8.837 2.014 -22.844 1.00 54.62 87 SER A N 1
ATOM 691 C CA . SER A 1 87 ? -9.491 2.332 -21.563 1.00 54.62 87 SER A CA 1
ATOM 692 C C . SER A 1 87 ? -9.861 3.811 -21.440 1.00 54.62 87 SER A C 1
ATOM 694 O O . SER A 1 87 ? -10.883 4.123 -20.842 1.00 54.62 87 SER A O 1
ATOM 696 N N . TRP A 1 88 ? -9.078 4.720 -22.032 1.00 53.69 88 TRP A N 1
ATOM 697 C CA . TRP A 1 88 ? -9.402 6.151 -22.047 1.00 53.69 88 TRP A CA 1
ATOM 698 C C . TRP A 1 88 ? -10.596 6.474 -22.943 1.00 53.69 88 TRP A C 1
ATOM 700 O O . TRP A 1 88 ? -11.426 7.284 -22.553 1.00 53.69 88 TRP A O 1
ATOM 710 N N . ASN A 1 89 ? -10.737 5.796 -24.085 1.00 58.16 89 ASN A N 1
ATOM 711 C CA . ASN A 1 89 ? -11.894 5.972 -24.967 1.00 58.16 89 ASN A CA 1
ATOM 712 C C . ASN A 1 89 ? -13.179 5.416 -24.338 1.00 58.16 89 ASN A C 1
ATOM 714 O O . ASN A 1 89 ? -14.233 6.028 -24.469 1.00 58.16 89 ASN A O 1
ATOM 718 N N . LEU A 1 90 ? -13.086 4.297 -23.609 1.00 59.50 90 LEU A N 1
ATOM 719 C CA . LEU A 1 90 ? -14.221 3.745 -22.867 1.00 59.50 90 LEU A CA 1
ATOM 720 C C . LEU A 1 90 ? -14.654 4.680 -21.729 1.00 59.50 90 LEU A C 1
ATOM 722 O O . LEU A 1 90 ? -15.840 4.945 -21.573 1.00 59.50 90 LEU A O 1
ATOM 726 N N . LEU A 1 91 ? -13.699 5.226 -20.970 1.00 53.53 91 LEU A N 1
ATOM 727 C CA . LEU A 1 91 ? -13.999 6.206 -19.924 1.00 53.53 91 LEU A CA 1
ATOM 728 C C . LEU A 1 91 ? -14.560 7.506 -20.511 1.00 53.53 91 LEU A C 1
ATOM 730 O O . LEU A 1 91 ? -15.543 8.015 -19.990 1.00 53.53 91 LEU A O 1
ATOM 734 N N . ALA A 1 92 ? -14.018 8.004 -21.624 1.00 58.34 92 ALA A N 1
ATOM 735 C CA . ALA A 1 92 ? -14.581 9.165 -22.310 1.00 58.34 92 ALA A CA 1
ATOM 736 C C . ALA A 1 92 ? -16.035 8.906 -22.740 1.00 58.34 92 ALA A C 1
ATOM 738 O O . ALA A 1 92 ? -16.895 9.733 -22.459 1.00 58.34 92 ALA A O 1
ATOM 739 N N . SER A 1 93 ? -16.337 7.726 -23.299 1.00 58.75 93 SER A N 1
ATOM 740 C CA . SER A 1 93 ? -17.696 7.367 -23.743 1.00 58.75 93 SER A CA 1
ATOM 741 C C . SER A 1 93 ? -18.734 7.232 -22.624 1.00 58.75 93 SER A C 1
ATOM 743 O O . SER A 1 93 ? -19.920 7.273 -22.904 1.00 58.75 93 SER A O 1
ATOM 745 N N . ILE A 1 94 ? -18.306 7.069 -21.367 1.00 64.88 94 ILE A N 1
ATOM 746 C CA . ILE A 1 94 ? -19.210 7.000 -20.202 1.00 64.88 94 ILE A CA 1
ATOM 747 C C . ILE A 1 94 ? -19.482 8.399 -19.620 1.00 64.88 94 ILE A C 1
ATOM 749 O O . ILE A 1 94 ? -20.476 8.597 -18.931 1.00 64.88 94 ILE A O 1
ATOM 753 N N . TYR A 1 95 ? -18.598 9.367 -19.879 1.00 47.09 95 TYR A N 1
ATOM 754 C CA . TYR A 1 95 ? -18.6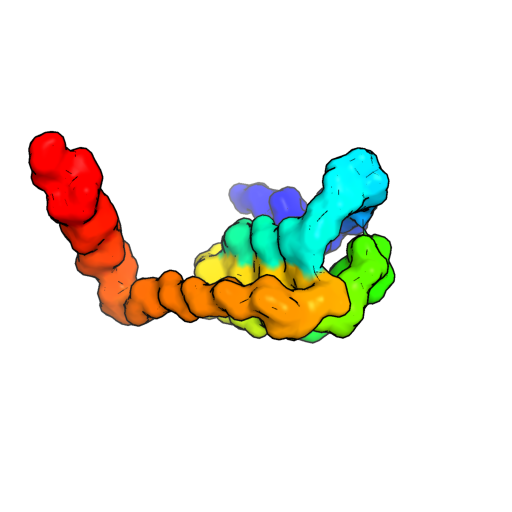73 10.729 -19.333 1.00 47.09 95 TYR A CA 1
ATOM 755 C C . TYR A 1 95 ? -19.039 11.800 -20.370 1.00 47.09 95 TYR A C 1
ATOM 757 O O . TYR A 1 95 ? -19.155 12.968 -20.005 1.00 47.09 95 TYR A O 1
ATOM 765 N N . THR A 1 96 ? -19.200 11.431 -21.641 1.00 48.16 96 THR A N 1
ATOM 766 C CA . THR A 1 96 ? -19.764 12.314 -22.671 1.00 48.16 96 THR A CA 1
ATOM 767 C C . THR A 1 96 ? -21.136 11.799 -23.086 1.00 48.16 96 THR A C 1
ATOM 769 O O . THR A 1 96 ? -21.251 11.085 -24.076 1.00 48.16 96 THR A O 1
ATOM 772 N N . ASP A 1 97 ? -22.138 12.177 -22.291 1.00 50.50 97 ASP A N 1
ATOM 773 C CA . ASP A 1 97 ? -23.512 12.454 -22.727 1.00 50.50 97 ASP A CA 1
ATOM 774 C C . ASP A 1 97 ? -23.770 13.955 -22.518 1.00 50.50 97 ASP A C 1
ATOM 776 O O . ASP A 1 97 ? -23.414 14.462 -21.424 1.00 50.50 97 ASP A O 1
#

Radius of gyration: 15.24 Å; chains: 1; bounding box: 38×22×38 Å

pLDDT: mean 71.07, std 14.92, range [32.47, 89.5]

Foldseek 3Di:
DDPDAPVDVVVLVVVLVVCVVVVDQKDKDAQHQDDPVVVVVSLVSNVFPDKDWDHDPHRHTTMMMTHHDPVPDDDDDDDDPVCVVVVVVVVVVVVDD

Organism: Carya illinoinensis (NCBI:txid32201)
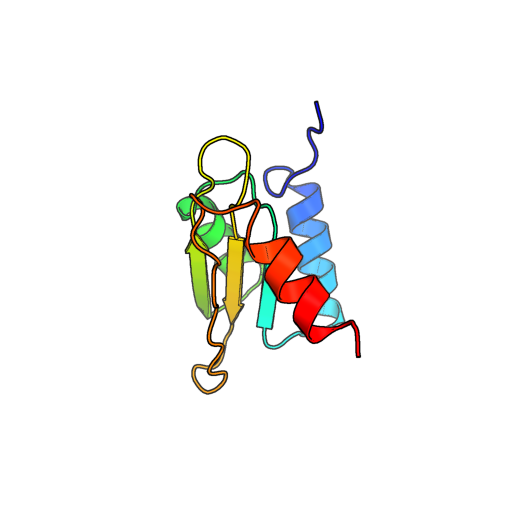
Sequence (97 aa):
MIKNGLGNPQIVQDLCLLVRDKQPKVVFLIEIKMRSQVMENVKRTLGFISCFAIDPVGRKGGVALFWNNDEEKTKLVFPDTNKRSYSWNLLASIYTD

Secondary structure (DSSP, 8-state):
----STTSHHHHHHHHHHHHHH--SEEEEES--S-HHHHHHHHHHHT-SEEEEE--BTTB--EEEEES-TT---------GGGHHHHHHHHHHHH--